Protein AF-A0A519QL31-F1 (afdb_monomer)

Foldseek 3Di:
DPPCCPPPVSVVVCCPPNVPDDDPPDDCLVCLVVVLVVLVVLQVVLVVVLVVQADQDLVCQLVSLVCLCPPDDCSVVSVVSNVVSLVVNVVSLVSNVVVCVVVVVCDPPNVVVVVVSVVVVVVSVVVVLVVLLRNVDPCSVVSVVVVVCVVVPPD

pLDDT: mean 97.44, std 2.7, range [75.19, 98.88]

Solvent-accessible surface area (backbone atoms only — not comparable to full-atom values): 8622 Å² total; per-residue (Å²): 126,58,67,52,67,69,36,79,69,44,26,52,52,31,56,70,71,70,72,46,90,70,75,93,80,70,57,78,71,65,49,32,61,59,52,47,53,50,38,50,53,50,40,54,54,37,46,54,61,50,56,78,60,52,42,100,41,91,90,38,16,41,57,22,50,51,42,31,49,72,73,40,88,64,26,42,56,45,51,50,50,38,58,52,41,52,55,49,40,53,53,39,47,51,51,38,51,50,46,31,60,75,72,51,52,54,43,86,91,33,41,63,65,41,55,52,49,53,52,50,50,54,53,50,52,53,51,51,52,57,58,53,37,55,49,56,44,74,68,20,49,54,48,47,56,56,61,60,50,59,62,73,72,61,130

Structure (mmCIF, N/CA/C/O backbone):
data_AF-A0A519QL31-F1
#
_entry.id   AF-A0A519QL31-F1
#
loop_
_atom_site.group_PDB
_atom_site.id
_atom_site.type_symbol
_atom_site.label_atom_id
_atom_site.label_alt_id
_atom_site.label_comp_id
_atom_site.label_asym_id
_atom_site.label_entity_id
_atom_site.label_seq_id
_atom_site.pdbx_PDB_ins_code
_atom_site.Cartn_x
_atom_site.Cartn_y
_atom_site.Cartn_z
_atom_site.occupancy
_atom_site.B_iso_or_equiv
_atom_site.auth_seq_id
_atom_site.auth_comp_id
_atom_site.auth_asym_id
_atom_site.auth_atom_id
_atom_site.pdbx_PDB_model_num
ATOM 1 N N . MET A 1 1 ? -14.431 -29.845 22.358 1.00 75.19 1 MET A N 1
ATOM 2 C CA . MET A 1 1 ? -14.497 -28.481 21.775 1.00 75.19 1 MET A CA 1
ATOM 3 C C . MET A 1 1 ? -14.489 -28.600 20.256 1.00 75.19 1 MET A C 1
ATOM 5 O O . MET A 1 1 ? -13.972 -29.594 19.763 1.00 75.19 1 MET A O 1
ATOM 9 N N . ARG A 1 2 ? -15.071 -27.645 19.513 1.00 88.31 2 ARG A N 1
ATOM 10 C CA . ARG A 1 2 ? -14.985 -27.635 18.036 1.00 88.31 2 ARG A CA 1
ATOM 11 C C . ARG A 1 2 ? -13.513 -27.578 17.603 1.00 88.31 2 ARG A C 1
ATOM 13 O O . ARG A 1 2 ? -12.738 -26.891 18.265 1.00 88.31 2 ARG A O 1
ATOM 20 N N . ILE A 1 3 ? -13.158 -28.217 16.483 1.00 89.06 3 ILE A N 1
ATOM 21 C CA . ILE A 1 3 ? -11.784 -28.218 15.929 1.00 89.06 3 ILE A CA 1
ATOM 22 C C . ILE A 1 3 ? -11.236 -26.789 15.777 1.00 89.06 3 ILE A C 1
ATOM 24 O O . ILE A 1 3 ? -10.085 -26.529 16.117 1.00 89.06 3 ILE A O 1
ATOM 28 N N . LEU A 1 4 ? -12.098 -25.852 15.369 1.00 89.06 4 LEU A N 1
ATOM 29 C CA . LEU A 1 4 ? -11.797 -24.420 15.253 1.00 89.06 4 LEU A CA 1
ATOM 30 C C . LEU A 1 4 ? -11.299 -23.770 16.553 1.00 89.06 4 LEU A C 1
ATOM 32 O O . LEU A 1 4 ? -10.620 -22.760 16.488 1.00 89.06 4 LEU A O 1
ATOM 36 N N . LYS A 1 5 ? -11.634 -24.324 17.724 1.00 89.25 5 LYS A N 1
ATOM 37 C CA . LYS A 1 5 ? -11.226 -23.793 19.036 1.00 89.25 5 LYS A CA 1
ATOM 38 C C . LYS A 1 5 ? -10.100 -24.591 19.684 1.00 89.25 5 LYS A C 1
ATOM 40 O O . LYS A 1 5 ? -9.391 -24.054 20.522 1.00 89.25 5 LYS A O 1
ATOM 45 N N . SER A 1 6 ? -9.961 -25.873 19.344 1.00 91.88 6 SER A N 1
ATOM 46 C CA . SER A 1 6 ? -8.948 -26.752 19.942 1.00 91.88 6 SER A CA 1
ATOM 47 C C . SER A 1 6 ? -7.621 -26.751 19.189 1.00 91.88 6 SER A C 1
ATOM 49 O O . SER A 1 6 ? -6.589 -27.049 19.778 1.00 91.88 6 SER A O 1
ATOM 51 N N . ASN A 1 7 ? -7.634 -26.463 17.886 1.00 95.56 7 ASN A N 1
ATOM 52 C CA . ASN A 1 7 ? -6.411 -26.370 17.098 1.00 95.56 7 ASN A CA 1
ATOM 53 C C . ASN A 1 7 ? -5.740 -24.996 17.325 1.00 95.56 7 ASN A C 1
ATOM 55 O O . ASN A 1 7 ? -6.424 -23.986 17.176 1.00 95.56 7 ASN A O 1
ATOM 59 N N . PRO A 1 8 ? -4.427 -24.920 17.623 1.00 92.44 8 PRO A N 1
ATOM 60 C CA . PRO A 1 8 ? -3.754 -23.650 17.920 1.00 92.44 8 PRO A CA 1
ATOM 61 C C . PRO A 1 8 ? -3.806 -22.603 16.796 1.00 92.44 8 PRO A C 1
ATOM 63 O O . PRO A 1 8 ? -3.944 -21.414 17.069 1.00 92.44 8 PRO A O 1
ATOM 66 N N . ILE A 1 9 ? -3.727 -23.031 15.531 1.00 92.44 9 ILE A N 1
ATOM 67 C CA . ILE A 1 9 ? -3.737 -22.127 14.370 1.00 92.44 9 ILE A CA 1
ATOM 68 C C . ILE A 1 9 ? -5.168 -21.691 14.060 1.00 92.44 9 ILE A C 1
ATOM 70 O O . ILE A 1 9 ? -5.450 -20.502 13.915 1.00 92.44 9 ILE A O 1
ATOM 74 N N . LEU A 1 10 ? -6.096 -22.648 13.993 1.00 94.56 10 LEU A N 1
ATOM 75 C CA . LEU A 1 10 ? -7.500 -22.335 13.723 1.00 94.56 10 LEU A CA 1
ATOM 76 C C . LEU A 1 10 ? -8.139 -21.552 14.875 1.00 94.56 10 LEU A C 1
ATOM 78 O O . LEU A 1 10 ? -9.027 -20.743 14.626 1.00 94.56 10 LEU A O 1
ATOM 82 N N . GLY A 1 11 ? -7.643 -21.731 16.102 1.00 94.81 11 GLY A N 1
ATOM 83 C CA . GLY A 1 11 ? -8.048 -20.973 17.282 1.00 94.81 11 GLY A CA 1
ATOM 84 C C . GLY A 1 11 ? -7.818 -19.472 17.122 1.00 94.81 11 GLY A C 1
ATOM 85 O O . GLY A 1 11 ? -8.707 -18.694 17.460 1.00 94.81 11 GLY A O 1
ATOM 86 N N . LEU A 1 12 ? -6.685 -19.069 16.529 1.00 94.81 12 LEU A N 1
ATOM 87 C CA . LEU A 1 12 ? -6.406 -17.668 16.196 1.00 94.81 12 LEU A CA 1
ATOM 88 C C . LEU A 1 12 ? -7.381 -17.140 15.136 1.00 94.81 12 LEU A C 1
ATOM 90 O O . LEU A 1 12 ? -7.995 -16.093 15.320 1.00 94.81 12 LEU A O 1
ATOM 94 N N . ALA A 1 13 ? -7.585 -17.873 14.039 1.00 93.75 13 ALA A N 1
ATOM 95 C CA . ALA A 1 13 ? -8.550 -17.459 13.017 1.00 93.75 13 ALA A CA 1
ATOM 96 C C . ALA A 1 13 ? -9.967 -17.323 13.605 1.00 93.75 13 ALA A C 1
ATOM 98 O O . ALA A 1 13 ? -10.679 -16.359 13.322 1.00 93.75 13 ALA A O 1
ATOM 99 N N . ASN A 1 14 ? -10.350 -18.247 14.489 1.00 95.88 14 ASN A N 1
ATOM 100 C CA . ASN A 1 14 ? -11.628 -18.207 15.180 1.00 95.88 14 ASN A CA 1
ATOM 101 C C . ASN A 1 14 ? -11.762 -16.966 16.071 1.00 95.88 14 ASN A C 1
ATOM 103 O O . ASN A 1 14 ? -12.814 -16.334 16.043 1.00 95.88 14 ASN A O 1
ATOM 107 N N . SER A 1 15 ? -10.727 -16.600 16.837 1.00 95.44 15 SER A N 1
ATOM 108 C CA . SER A 1 15 ? -10.790 -15.456 17.758 1.00 95.44 15 SER A CA 1
ATOM 109 C C . SER A 1 15 ? -10.821 -14.098 17.059 1.00 95.44 15 SER A C 1
ATOM 111 O O . SER A 1 15 ? -11.360 -13.157 17.628 1.00 95.44 15 SER A O 1
ATOM 113 N N . TYR A 1 16 ? -10.252 -13.979 15.856 1.00 94.50 16 TYR A N 1
ATOM 114 C CA . TYR A 1 16 ? -10.205 -12.709 15.120 1.00 94.5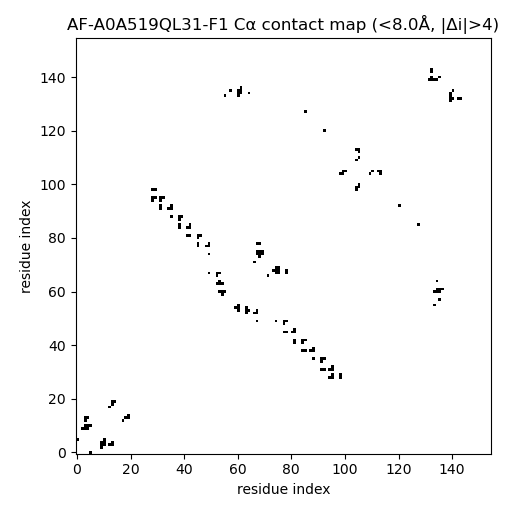0 16 TYR A CA 1
ATOM 115 C C . TYR A 1 16 ? -11.324 -12.547 14.082 1.00 94.50 16 TYR A C 1
ATOM 117 O O . TYR A 1 16 ? -11.754 -11.421 13.843 1.00 94.50 16 TYR A O 1
ATOM 125 N N . ILE A 1 17 ? -11.785 -13.636 13.452 1.00 94.06 17 ILE A N 1
ATOM 126 C CA . ILE A 1 17 ? -12.663 -13.564 12.267 1.00 94.06 17 ILE A CA 1
ATOM 127 C C . ILE A 1 17 ? -14.047 -14.179 12.513 1.00 94.06 17 ILE A C 1
ATOM 129 O O . ILE A 1 17 ? -15.027 -13.671 11.978 1.00 94.06 17 ILE A O 1
ATOM 133 N N . ILE A 1 18 ? -14.144 -15.270 13.282 1.00 95.19 18 ILE A N 1
ATOM 134 C CA . ILE A 1 18 ? -15.392 -16.051 13.382 1.00 95.19 18 ILE A CA 1
ATOM 135 C C . ILE A 1 18 ? -16.204 -15.658 14.617 1.00 95.19 18 ILE A C 1
ATOM 137 O O . ILE A 1 18 ? -17.332 -15.200 14.493 1.00 95.19 18 ILE A O 1
ATOM 141 N N . ASP A 1 19 ? -15.626 -15.834 15.805 1.00 95.75 19 ASP A N 1
ATOM 142 C CA . ASP A 1 19 ? -16.306 -15.626 17.089 1.00 95.75 19 ASP A CA 1
ATOM 143 C C . ASP A 1 19 ? -15.869 -14.309 17.765 1.00 95.75 19 ASP A C 1
ATOM 145 O O . ASP A 1 19 ? -16.002 -14.166 18.981 1.00 95.75 19 ASP A O 1
ATOM 149 N N . ASN A 1 20 ? -15.308 -13.358 17.008 1.00 96.12 20 ASN A N 1
ATOM 150 C CA . ASN A 1 20 ? -14.939 -12.046 17.540 1.00 96.12 20 ASN A CA 1
ATOM 151 C C . ASN A 1 20 ? -16.217 -11.249 17.893 1.00 96.12 20 ASN A C 1
ATOM 153 O O . ASN A 1 20 ? -17.037 -11.008 17.002 1.00 96.12 20 ASN A O 1
ATOM 157 N N . PRO A 1 21 ? -16.434 -10.857 19.163 1.00 97.00 21 PRO A N 1
ATOM 158 C CA . PRO A 1 21 ? -17.615 -10.098 19.549 1.00 97.00 21 PRO A CA 1
ATOM 159 C C . PRO A 1 21 ? -17.531 -8.651 19.045 1.00 97.00 21 PRO A C 1
ATOM 161 O O . PRO A 1 21 ? -16.753 -7.846 19.553 1.00 97.00 21 PRO A O 1
ATOM 164 N N . GLU A 1 22 ? -18.394 -8.303 18.094 1.00 97.00 22 GLU A N 1
ATOM 165 C CA . GLU A 1 22 ? -18.493 -6.949 17.542 1.00 97.00 22 GLU A CA 1
ATOM 166 C C . GLU A 1 22 ? -19.722 -6.194 18.088 1.00 97.00 22 GLU A C 1
ATOM 168 O O . GLU A 1 22 ? -20.766 -6.805 18.348 1.00 97.00 22 GLU A O 1
ATOM 173 N N . PRO A 1 23 ? -19.656 -4.858 18.252 1.00 97.31 23 PRO A N 1
ATOM 174 C CA . PRO A 1 23 ? -20.825 -4.065 18.611 1.00 97.31 23 PRO A CA 1
ATOM 175 C C . PRO A 1 23 ? -21.889 -4.122 17.506 1.00 97.31 23 PRO A C 1
ATOM 177 O O . PRO A 1 23 ? -21.599 -3.877 16.337 1.00 97.31 23 PRO A O 1
ATOM 180 N N . ALA A 1 24 ? -23.148 -4.368 17.875 1.00 97.56 24 ALA A N 1
ATOM 181 C CA . ALA A 1 24 ? -24.240 -4.549 16.911 1.00 97.56 24 ALA A CA 1
ATOM 182 C C . ALA A 1 24 ? -24.579 -3.294 16.078 1.00 97.56 24 ALA A C 1
ATOM 184 O O . ALA A 1 24 ? -25.293 -3.386 15.084 1.00 97.56 24 ALA A O 1
ATOM 185 N N . ASN A 1 25 ? -24.099 -2.117 16.488 1.00 97.25 25 ASN A N 1
ATOM 186 C CA . ASN A 1 25 ? -24.430 -0.822 15.894 1.00 97.25 25 ASN A CA 1
ATOM 187 C C . ASN A 1 25 ? -23.265 -0.164 15.131 1.00 97.25 25 ASN A C 1
ATOM 189 O O . ASN A 1 25 ? -23.317 1.043 14.879 1.00 97.25 25 ASN A O 1
ATOM 193 N N . ILE A 1 26 ? -22.212 -0.908 14.771 1.00 97.75 26 ILE A N 1
ATOM 194 C CA . ILE A 1 26 ? -21.169 -0.373 13.885 1.00 97.75 26 ILE A CA 1
ATOM 195 C C . ILE A 1 26 ? -21.757 -0.061 12.502 1.00 97.75 26 ILE A C 1
ATOM 197 O O . ILE A 1 26 ? -22.499 -0.851 11.922 1.00 97.75 26 ILE A O 1
ATOM 201 N N . SER A 1 27 ? -21.446 1.120 11.968 1.00 97.88 27 SER A N 1
ATOM 202 C CA . SER A 1 27 ? -21.883 1.520 10.627 1.00 97.88 27 SER A CA 1
ATOM 203 C C . SER A 1 27 ? -20.943 0.971 9.550 1.00 97.88 27 SER A C 1
ATOM 205 O O . SER A 1 27 ? -19.843 0.498 9.848 1.00 97.88 27 SER A O 1
ATOM 207 N N . TYR A 1 28 ? -21.307 1.136 8.274 1.00 98.00 28 TYR A N 1
ATOM 208 C CA . TYR A 1 28 ? -20.443 0.783 7.136 1.00 98.00 28 TYR A CA 1
ATOM 209 C C . TYR A 1 28 ? -19.051 1.433 7.176 1.00 98.00 28 TYR A C 1
ATOM 211 O O . TYR A 1 28 ? -18.119 0.929 6.553 1.00 98.00 28 TYR A O 1
ATOM 219 N N . MET A 1 29 ? -18.866 2.511 7.945 1.00 98.12 29 MET A N 1
ATOM 220 C CA . MET A 1 29 ? -17.562 3.152 8.128 1.00 98.12 29 MET A CA 1
ATOM 221 C C . MET A 1 29 ? -16.527 2.231 8.808 1.00 98.12 29 MET A C 1
ATOM 223 O O . MET A 1 29 ? -15.324 2.456 8.674 1.00 98.12 29 MET A O 1
ATOM 227 N N . TRP A 1 30 ? -16.954 1.171 9.507 1.00 98.31 30 TRP A N 1
ATOM 228 C CA . TRP A 1 30 ? -16.044 0.165 10.070 1.00 98.31 30 TRP A CA 1
ATOM 229 C C . TRP A 1 30 ? -15.461 -0.787 9.014 1.00 98.31 30 TRP A C 1
ATOM 231 O O . TRP A 1 30 ? -14.414 -1.386 9.265 1.00 98.31 30 TRP A O 1
ATOM 241 N N . ASN A 1 31 ? -16.036 -0.843 7.807 1.00 98.44 31 ASN A N 1
ATOM 242 C CA . ASN A 1 31 ? -15.587 -1.741 6.739 1.00 98.44 31 ASN A CA 1
ATOM 243 C C . ASN A 1 31 ? -14.284 -1.279 6.071 1.00 98.44 31 ASN A C 1
ATOM 245 O O . ASN A 1 31 ? -13.595 -2.077 5.442 1.00 98.44 31 ASN A O 1
ATOM 249 N N . PHE A 1 32 ? -13.885 -0.012 6.224 1.00 98.56 32 PHE A N 1
ATOM 250 C CA . PHE A 1 32 ? -12.640 0.469 5.616 1.00 98.56 32 PHE A CA 1
ATOM 251 C C . PHE A 1 32 ? -11.394 -0.253 6.146 1.00 98.56 32 PHE A C 1
ATOM 253 O O . PHE A 1 32 ? -10.395 -0.316 5.444 1.00 98.56 32 PHE A O 1
ATOM 260 N N . GLY A 1 33 ? -11.436 -0.841 7.349 1.00 97.88 33 GLY A N 1
ATOM 261 C CA . GLY A 1 33 ? -10.332 -1.675 7.843 1.00 97.88 33 GLY A CA 1
ATOM 262 C C . GLY A 1 33 ? -10.102 -2.932 6.994 1.00 97.88 33 GLY A C 1
ATOM 263 O O . GLY A 1 33 ? -8.975 -3.200 6.586 1.00 97.88 33 GLY A O 1
ATOM 264 N N . SER A 1 34 ? -11.165 -3.676 6.673 1.00 98.19 34 SER A N 1
ATOM 265 C CA . SER A 1 34 ? -11.057 -4.882 5.840 1.00 98.19 34 SER A CA 1
ATOM 266 C C . SER A 1 34 ? -10.754 -4.548 4.380 1.00 98.19 34 SER A C 1
ATOM 268 O O . SER A 1 34 ? -9.968 -5.254 3.750 1.00 98.19 34 SER A O 1
ATOM 270 N N . LEU A 1 35 ? -11.290 -3.439 3.859 1.00 98.69 35 LEU A N 1
ATOM 271 C CA . LEU A 1 35 ? -10.950 -2.952 2.518 1.00 98.69 35 LEU A CA 1
ATOM 272 C C . LEU A 1 35 ? -9.463 -2.591 2.389 1.00 98.69 35 LEU A C 1
ATOM 274 O O . LEU A 1 35 ? -8.861 -2.897 1.365 1.00 98.69 35 LEU A O 1
ATOM 278 N N . LEU A 1 36 ? -8.841 -2.015 3.425 1.00 98.81 36 LEU A N 1
ATOM 279 C CA . LEU A 1 36 ? -7.391 -1.779 3.439 1.00 98.81 36 LEU A CA 1
ATOM 280 C C . LEU A 1 36 ? -6.595 -3.089 3.424 1.00 98.81 36 LEU A C 1
ATOM 282 O O . LEU A 1 36 ? -5.604 -3.192 2.703 1.00 98.81 36 LEU A O 1
ATOM 286 N N . GLY A 1 37 ? -7.051 -4.105 4.163 1.00 98.56 37 GLY A N 1
ATOM 287 C CA . GLY A 1 37 ? -6.473 -5.450 4.102 1.00 98.56 37 GLY A CA 1
ATOM 288 C C . GLY A 1 37 ? -6.564 -6.060 2.699 1.00 98.56 37 GLY A C 1
ATOM 289 O O . GLY A 1 37 ? -5.583 -6.606 2.197 1.00 98.56 37 GLY A O 1
ATOM 290 N N . LEU A 1 38 ? -7.708 -5.901 2.028 1.00 98.69 38 LEU A N 1
ATOM 291 C CA . LEU A 1 38 ? -7.891 -6.333 0.642 1.00 98.69 38 LEU A CA 1
ATOM 292 C C . LEU A 1 38 ? -6.952 -5.586 -0.319 1.00 98.69 38 LEU A C 1
ATOM 294 O O . LEU A 1 38 ? -6.284 -6.228 -1.128 1.00 98.69 38 LEU A O 1
ATOM 298 N N . CYS A 1 39 ? -6.856 -4.256 -0.210 1.00 98.81 39 CYS A N 1
ATOM 299 C CA . CYS A 1 39 ? -5.922 -3.458 -1.009 1.00 98.81 39 CYS A CA 1
ATOM 300 C C . CYS A 1 39 ? -4.480 -3.939 -0.830 1.00 98.81 39 CYS A C 1
ATOM 302 O O . CYS A 1 39 ? -3.771 -4.100 -1.821 1.00 98.81 39 CYS A O 1
ATOM 304 N N . LEU A 1 40 ? -4.055 -4.221 0.404 1.00 98.81 40 LEU A N 1
ATOM 305 C CA . LEU A 1 40 ? -2.711 -4.720 0.684 1.00 98.81 40 LEU A CA 1
ATOM 306 C C . LEU A 1 40 ? -2.436 -6.059 -0.014 1.00 98.81 40 LEU A C 1
ATOM 308 O O . LEU A 1 40 ? -1.401 -6.205 -0.661 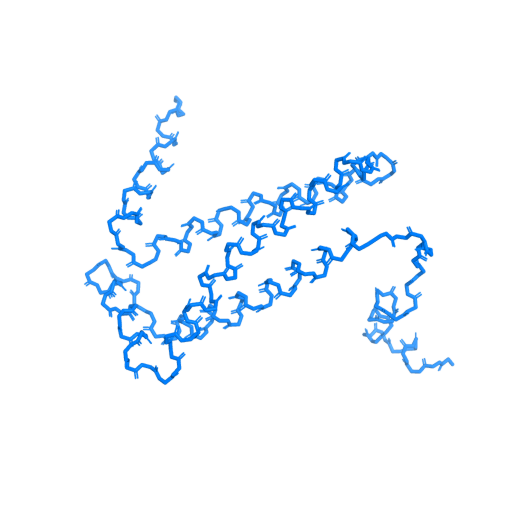1.00 98.81 40 LEU A O 1
ATOM 312 N N . VAL A 1 41 ? -3.367 -7.015 0.063 1.00 98.81 41 VAL A N 1
ATOM 313 C CA . VAL A 1 41 ? -3.225 -8.315 -0.615 1.00 98.81 41 VAL A CA 1
ATOM 314 C C . VAL A 1 41 ? -3.141 -8.135 -2.131 1.00 98.81 41 VAL A C 1
ATOM 316 O O . VAL A 1 41 ? -2.246 -8.700 -2.759 1.00 98.81 41 VAL A O 1
ATOM 319 N N . ILE A 1 42 ? -4.017 -7.314 -2.720 1.00 98.81 42 ILE A N 1
ATOM 320 C CA . ILE A 1 42 ? -3.987 -7.027 -4.161 1.00 98.81 42 ILE A CA 1
ATOM 321 C C . ILE A 1 42 ? -2.636 -6.421 -4.556 1.00 98.81 42 ILE A C 1
ATOM 323 O O . ILE A 1 42 ? -2.056 -6.845 -5.557 1.00 98.81 42 ILE A O 1
ATOM 327 N N . GLN A 1 43 ? -2.106 -5.479 -3.769 1.00 98.81 43 GLN A N 1
ATOM 328 C CA . GLN A 1 43 ? -0.827 -4.838 -4.070 1.00 98.81 43 GLN A CA 1
ATOM 329 C C . GLN A 1 43 ? 0.353 -5.795 -4.010 1.00 98.81 43 GLN A C 1
ATOM 331 O O . GLN A 1 43 ? 1.185 -5.785 -4.915 1.00 98.81 43 GLN A O 1
ATOM 336 N N . ILE A 1 44 ? 0.415 -6.642 -2.982 1.00 98.81 44 ILE A N 1
ATOM 337 C CA . ILE A 1 44 ? 1.490 -7.629 -2.843 1.00 98.81 44 ILE A CA 1
ATOM 338 C C . ILE A 1 44 ? 1.448 -8.608 -4.016 1.00 98.81 44 ILE A C 1
ATOM 340 O O . ILE A 1 44 ? 2.466 -8.821 -4.669 1.00 98.81 44 ILE A O 1
ATOM 344 N N . LEU A 1 45 ? 0.273 -9.168 -4.321 1.00 98.81 45 LEU A N 1
ATOM 345 C CA . LEU A 1 45 ? 0.144 -10.149 -5.395 1.00 98.81 45 LEU A CA 1
ATOM 346 C C . LEU A 1 45 ? 0.497 -9.534 -6.750 1.00 98.81 45 LEU A C 1
ATOM 348 O O . LEU A 1 45 ? 1.396 -10.025 -7.427 1.00 98.81 45 LEU A O 1
ATOM 352 N N . THR A 1 46 ? -0.156 -8.435 -7.134 1.00 98.81 46 THR A N 1
ATOM 353 C CA . THR A 1 46 ? 0.120 -7.782 -8.424 1.00 98.81 46 THR A CA 1
ATOM 354 C C . THR A 1 46 ? 1.558 -7.275 -8.515 1.00 98.81 46 THR A C 1
ATOM 356 O O . THR A 1 46 ? 2.183 -7.442 -9.557 1.00 98.81 46 THR A O 1
ATOM 359 N N . GLY A 1 47 ? 2.119 -6.737 -7.429 1.00 98.81 47 GLY A N 1
ATOM 360 C CA . GLY A 1 47 ? 3.505 -6.274 -7.376 1.00 98.81 47 GLY A CA 1
ATOM 361 C C . GLY A 1 47 ? 4.517 -7.395 -7.608 1.00 98.81 47 GLY A C 1
ATOM 362 O O . GLY A 1 47 ? 5.453 -7.208 -8.379 1.00 98.81 47 GLY A O 1
ATOM 363 N N . ILE A 1 48 ? 4.301 -8.577 -7.018 1.00 98.81 48 ILE A N 1
ATOM 364 C CA . ILE A 1 48 ? 5.149 -9.757 -7.249 1.00 98.81 48 ILE A CA 1
ATOM 365 C C . ILE A 1 48 ? 5.122 -10.170 -8.727 1.00 98.81 48 ILE A C 1
ATOM 367 O O . ILE A 1 48 ? 6.182 -10.379 -9.312 1.00 98.81 48 ILE A O 1
ATOM 371 N N . PHE A 1 49 ? 3.942 -10.239 -9.354 1.00 98.56 49 PHE A N 1
ATOM 372 C CA . PHE A 1 49 ? 3.838 -10.584 -10.778 1.00 98.56 49 PHE A CA 1
ATOM 373 C C . PHE A 1 49 ? 4.490 -9.536 -11.687 1.00 98.56 49 PHE A C 1
ATOM 375 O O . PHE A 1 49 ? 5.163 -9.898 -12.647 1.00 98.56 49 PHE A O 1
ATOM 382 N N . LEU A 1 50 ? 4.346 -8.244 -11.380 1.00 98.81 50 LEU A N 1
ATOM 383 C CA . LEU A 1 50 ? 5.019 -7.177 -12.128 1.00 98.81 50 LEU A CA 1
ATOM 384 C C . LEU A 1 50 ? 6.543 -7.259 -11.980 1.00 98.81 50 LEU A C 1
ATOM 386 O O . LEU A 1 50 ? 7.266 -7.104 -12.962 1.00 98.81 50 LEU A O 1
ATOM 390 N N . ALA A 1 51 ? 7.035 -7.550 -10.773 1.00 98.62 51 ALA A N 1
ATOM 391 C CA . ALA A 1 51 ? 8.462 -7.645 -10.487 1.00 98.62 51 ALA A CA 1
ATOM 392 C C . ALA A 1 51 ? 9.163 -8.763 -11.277 1.00 98.62 51 ALA A C 1
ATOM 394 O O . ALA A 1 51 ? 10.337 -8.620 -11.599 1.00 98.62 51 ALA A O 1
ATOM 395 N N . MET A 1 52 ? 8.453 -9.835 -11.648 1.00 98.75 52 MET A N 1
ATOM 396 C CA . MET A 1 52 ? 8.998 -10.911 -12.493 1.00 98.75 52 MET A CA 1
ATOM 397 C C . MET A 1 52 ? 9.379 -10.446 -13.910 1.00 98.75 52 MET A C 1
ATOM 399 O O . MET A 1 52 ? 10.163 -11.118 -14.575 1.00 98.75 52 MET A O 1
ATOM 403 N N . HIS A 1 53 ? 8.845 -9.309 -14.367 1.00 98.62 53 HIS A N 1
ATOM 404 C CA . HIS A 1 53 ? 9.042 -8.769 -15.719 1.00 98.62 53 HIS A CA 1
ATOM 405 C C . HIS A 1 53 ? 9.680 -7.368 -15.737 1.00 98.62 53 HIS A C 1
ATOM 407 O O . HIS A 1 53 ? 9.918 -6.809 -16.807 1.00 98.62 53 HIS A O 1
ATOM 413 N N . TYR A 1 54 ? 9.944 -6.782 -14.568 1.00 98.81 54 TYR A N 1
ATOM 414 C CA . TYR A 1 54 ? 10.499 -5.437 -14.431 1.00 98.81 54 TYR A CA 1
ATOM 415 C C . TYR A 1 54 ? 12.036 -5.453 -14.394 1.00 98.81 54 TYR A C 1
ATOM 417 O O . TYR A 1 54 ? 12.640 -6.321 -13.765 1.00 98.81 54 TYR A O 1
ATOM 425 N N . CYS A 1 55 ? 12.678 -4.458 -15.018 1.00 98.56 55 CYS A N 1
ATOM 426 C CA . CYS A 1 55 ? 14.133 -4.287 -14.999 1.00 98.56 55 CYS A CA 1
ATOM 427 C C . CYS A 1 55 ? 14.534 -3.002 -14.243 1.00 98.56 55 CYS A C 1
ATOM 429 O O . CYS A 1 55 ? 14.255 -1.906 -14.730 1.00 98.56 55 CYS A O 1
ATOM 431 N N . PRO A 1 56 ? 15.226 -3.089 -13.087 1.00 96.88 56 PRO A N 1
ATOM 43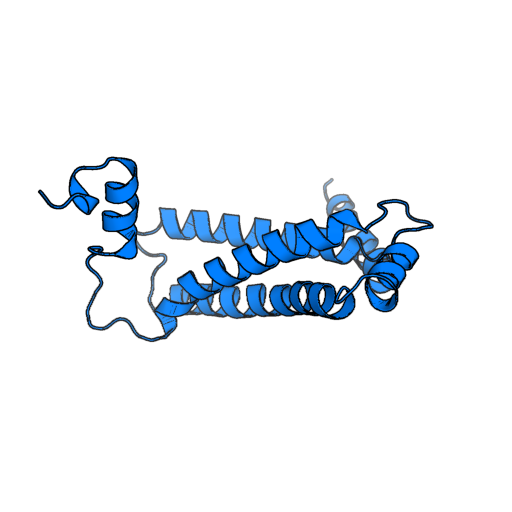2 C CA . PRO A 1 56 ? 15.614 -1.930 -12.278 1.00 96.88 56 PRO A CA 1
ATOM 433 C C . PRO A 1 56 ? 16.905 -1.254 -12.782 1.00 96.88 56 PRO A C 1
ATOM 435 O O . PRO A 1 56 ? 17.826 -0.997 -12.010 1.00 96.88 56 PRO A O 1
ATOM 438 N N . ASN A 1 57 ? 16.994 -0.975 -14.082 1.00 97.88 57 ASN A N 1
ATOM 439 C CA . ASN A 1 57 ? 18.076 -0.196 -14.686 1.00 97.88 57 ASN A CA 1
ATOM 440 C C . ASN A 1 57 ? 17.483 1.080 -15.301 1.00 97.88 57 ASN A C 1
ATOM 442 O O . ASN A 1 57 ? 16.459 0.997 -15.967 1.00 97.88 57 ASN A O 1
ATOM 446 N N . VAL A 1 58 ? 18.099 2.248 -15.093 1.00 96.50 58 VAL A N 1
ATOM 447 C CA . VAL A 1 58 ? 17.542 3.551 -15.522 1.00 96.50 58 VAL A CA 1
ATOM 448 C C . VAL A 1 58 ? 17.263 3.638 -17.026 1.00 96.50 58 VAL A C 1
ATOM 450 O O . VAL A 1 58 ? 16.273 4.252 -17.419 1.00 96.50 58 VAL A O 1
ATOM 453 N N . ASP A 1 59 ? 18.064 2.962 -17.852 1.00 97.62 59 ASP A N 1
ATOM 454 C CA . ASP A 1 59 ? 17.902 2.944 -19.309 1.00 97.62 59 ASP A CA 1
ATOM 455 C C . ASP A 1 59 ? 16.786 1.981 -19.753 1.00 97.62 59 ASP A C 1
ATOM 457 O O . ASP A 1 59 ? 16.225 2.121 -20.839 1.00 97.62 59 ASP A O 1
ATOM 461 N N . LEU A 1 60 ? 16.440 1.002 -18.908 1.00 98.44 60 LEU A N 1
ATOM 462 C CA . LEU A 1 60 ? 15.493 -0.075 -19.220 1.00 98.44 60 LEU A CA 1
ATOM 463 C C . LEU A 1 60 ? 14.192 -0.016 -18.411 1.00 98.44 60 LEU A C 1
ATOM 465 O O . LEU A 1 60 ? 13.237 -0.697 -18.776 1.00 98.44 60 LEU A O 1
ATOM 469 N N . ALA A 1 61 ? 14.111 0.776 -17.342 1.00 98.31 61 ALA A N 1
ATOM 470 C CA . ALA A 1 61 ? 12.991 0.768 -16.401 1.00 98.31 61 ALA A CA 1
ATOM 471 C C . ALA A 1 61 ? 11.664 1.072 -17.105 1.00 98.31 61 ALA A C 1
ATOM 473 O O . ALA A 1 61 ? 10.743 0.252 -17.074 1.00 98.31 61 ALA A O 1
ATOM 474 N N . PHE A 1 62 ? 11.600 2.188 -17.835 1.00 98.50 62 PHE A N 1
ATOM 475 C CA . PHE A 1 62 ? 10.412 2.562 -18.603 1.00 98.50 62 PHE A CA 1
ATOM 476 C C . PHE A 1 62 ? 10.093 1.536 -19.703 1.00 98.50 62 PHE A C 1
ATOM 478 O O . PHE A 1 62 ? 8.943 1.121 -19.853 1.00 98.50 62 PHE A O 1
ATOM 485 N N . ALA A 1 63 ? 11.113 1.064 -20.428 1.00 98.69 63 ALA A N 1
ATOM 486 C CA . ALA A 1 63 ? 10.946 0.065 -21.483 1.00 98.69 63 ALA A CA 1
ATOM 487 C C . ALA A 1 63 ? 10.408 -1.273 -20.944 1.00 98.69 63 ALA A C 1
ATOM 489 O O . ALA A 1 63 ? 9.541 -1.881 -21.564 1.00 98.69 63 ALA A O 1
ATOM 490 N N . SER A 1 64 ? 10.852 -1.707 -19.761 1.00 98.69 64 SER A N 1
ATOM 491 C CA . SER A 1 64 ? 10.358 -2.925 -19.107 1.00 98.69 64 SER A CA 1
ATOM 492 C 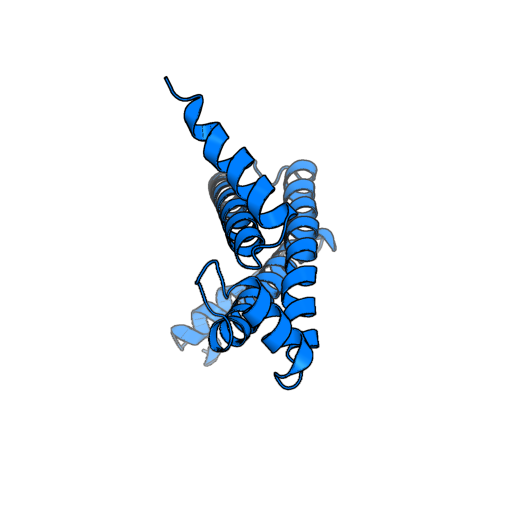C . SER A 1 64 ? 8.901 -2.794 -18.648 1.00 98.69 64 SER A C 1
ATOM 494 O O . SER A 1 64 ? 8.139 -3.756 -18.712 1.00 98.69 64 SER A O 1
ATOM 496 N N . VAL A 1 65 ? 8.461 -1.588 -18.268 1.00 98.69 65 VAL A N 1
ATOM 497 C CA . VAL A 1 65 ? 7.042 -1.319 -17.996 1.00 98.69 65 VAL A CA 1
ATOM 498 C C . VAL A 1 65 ? 6.213 -1.367 -19.281 1.00 98.69 65 VAL A C 1
ATOM 500 O O . VAL A 1 65 ? 5.114 -1.919 -19.265 1.00 98.69 65 VAL A O 1
ATOM 503 N N . GLU A 1 66 ? 6.720 -0.852 -20.403 1.00 98.75 66 GLU A N 1
ATOM 504 C CA . GLU A 1 66 ? 6.045 -0.992 -21.702 1.00 98.75 66 GLU A CA 1
ATOM 505 C C . GLU A 1 66 ? 5.993 -2.455 -22.172 1.00 98.75 66 GLU A C 1
ATOM 507 O O . GLU A 1 66 ? 4.959 -2.887 -22.680 1.00 98.75 66 GLU A O 1
ATOM 512 N N . HIS A 1 67 ? 7.043 -3.242 -21.923 1.00 98.81 67 HIS A N 1
ATOM 513 C CA . HIS A 1 67 ? 7.047 -4.689 -22.151 1.00 98.81 67 HIS A CA 1
ATOM 514 C C . HIS A 1 67 ? 5.937 -5.392 -21.351 1.00 98.81 67 HIS A C 1
ATOM 516 O O . HIS A 1 67 ? 5.143 -6.144 -21.916 1.00 98.81 67 HIS A O 1
ATOM 522 N N . ILE A 1 68 ? 5.795 -5.084 -20.055 1.00 98.88 68 ILE A N 1
ATOM 523 C CA . ILE A 1 68 ? 4.676 -5.576 -19.231 1.00 98.88 68 ILE A CA 1
ATOM 524 C C . ILE A 1 68 ? 3.325 -5.206 -19.854 1.00 98.88 68 ILE A C 1
ATOM 526 O O . ILE A 1 68 ? 2.401 -6.015 -19.876 1.00 98.88 68 ILE A O 1
ATOM 530 N N . MET A 1 69 ? 3.187 -3.979 -20.352 1.00 98.81 69 MET A N 1
ATOM 531 C CA . MET A 1 69 ? 1.930 -3.496 -20.920 1.00 98.81 69 MET A CA 1
ATOM 532 C C . MET A 1 69 ? 1.548 -4.173 -22.237 1.00 98.81 69 MET A C 1
ATOM 534 O O . MET A 1 69 ? 0.356 -4.277 -22.526 1.00 98.81 69 MET A O 1
ATOM 538 N N . ARG A 1 70 ? 2.526 -4.579 -23.050 1.00 98.75 70 ARG A N 1
ATOM 539 C CA . ARG A 1 70 ? 2.302 -4.956 -24.454 1.00 98.75 70 ARG A CA 1
ATOM 540 C C . ARG A 1 70 ? 2.535 -6.432 -24.738 1.00 98.75 70 ARG A C 1
ATOM 542 O O . ARG A 1 70 ? 1.801 -7.003 -25.537 1.00 98.75 70 ARG A O 1
ATOM 549 N N . ASP A 1 71 ? 3.501 -7.037 -24.060 1.00 98.62 71 ASP A N 1
ATOM 550 C CA . ASP A 1 71 ? 4.023 -8.352 -24.432 1.00 98.62 71 ASP A CA 1
ATOM 551 C C . ASP A 1 71 ? 3.715 -9.425 -23.378 1.00 98.62 71 ASP A C 1
ATOM 553 O O . ASP A 1 71 ? 3.651 -10.613 -23.693 1.00 98.62 71 ASP A O 1
ATOM 557 N N . VAL A 1 72 ? 3.499 -9.032 -22.117 1.00 98.69 72 VAL A N 1
ATOM 558 C CA . VAL A 1 72 ? 3.113 -9.964 -21.051 1.00 98.69 72 VAL A CA 1
ATOM 559 C C . VAL A 1 72 ? 1.611 -10.235 -21.120 1.00 98.69 72 VAL A C 1
ATOM 561 O O . VAL A 1 72 ? 0.790 -9.315 -21.098 1.00 98.69 72 VAL A O 1
ATOM 564 N N . ASN A 1 73 ? 1.227 -11.513 -21.143 1.00 98.62 73 ASN A N 1
ATOM 565 C CA . ASN A 1 73 ? -0.178 -11.926 -21.123 1.00 98.62 73 ASN A CA 1
ATOM 566 C C . ASN A 1 73 ? -0.910 -11.315 -19.919 1.00 98.62 73 ASN A C 1
ATOM 568 O O . ASN A 1 73 ? -0.539 -11.554 -18.772 1.00 98.62 73 ASN A O 1
ATOM 572 N N . TYR A 1 74 ? -1.958 -10.530 -20.185 1.00 98.56 74 TYR A N 1
ATOM 573 C CA . TYR A 1 74 ? -2.700 -9.752 -19.179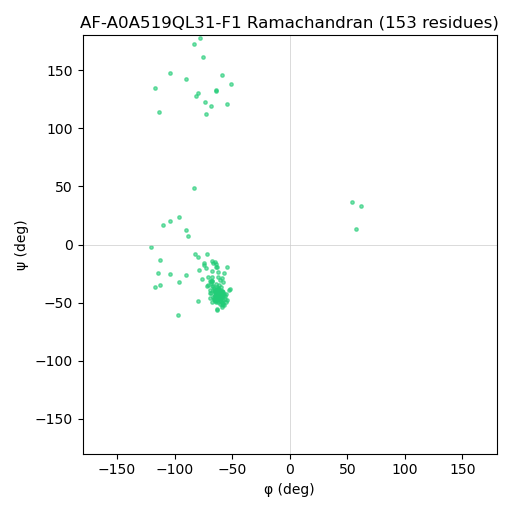 1.00 98.56 74 TYR A CA 1
ATOM 574 C C . TYR A 1 74 ? -1.856 -8.755 -18.360 1.00 98.56 74 TYR A C 1
ATOM 576 O O . TYR A 1 74 ? -2.352 -8.204 -17.377 1.00 98.56 74 TYR A O 1
ATOM 584 N N . GLY A 1 75 ? -0.617 -8.458 -18.761 1.00 98.75 75 GLY A N 1
ATOM 585 C CA . GLY A 1 75 ? 0.266 -7.557 -18.020 1.00 98.75 75 GLY A CA 1
ATOM 586 C C . GLY A 1 75 ? -0.290 -6.135 -17.909 1.00 98.75 75 GLY A C 1
ATOM 587 O O . GLY A 1 75 ? -0.210 -5.529 -16.839 1.00 98.75 75 GLY A O 1
ATOM 588 N N . TRP A 1 76 ? -0.988 -5.646 -18.943 1.00 98.62 76 TRP A N 1
ATOM 589 C CA . TRP A 1 76 ? -1.731 -4.380 -18.886 1.00 98.62 76 TRP A CA 1
ATOM 590 C C . TRP A 1 76 ? -2.765 -4.350 -17.752 1.00 98.62 76 TRP A C 1
ATOM 592 O O . TRP A 1 76 ? -2.868 -3.360 -17.025 1.00 98.62 76 TRP A O 1
ATOM 602 N N . ALA A 1 77 ? -3.504 -5.447 -17.568 1.00 98.75 77 ALA A N 1
ATOM 603 C CA . ALA A 1 77 ? -4.539 -5.550 -16.551 1.00 98.75 77 ALA A CA 1
ATOM 604 C C . ALA A 1 77 ? -3.904 -5.577 -15.160 1.00 98.75 77 ALA A C 1
ATOM 606 O O . ALA A 1 77 ? -4.318 -4.818 -14.286 1.00 98.75 77 ALA A O 1
ATOM 607 N N . ILE A 1 78 ? -2.850 -6.377 -14.972 1.00 98.75 78 ILE A N 1
ATOM 608 C CA . ILE A 1 78 ? -2.114 -6.458 -13.702 1.00 98.75 78 ILE A CA 1
ATOM 609 C C . ILE A 1 78 ? -1.542 -5.086 -13.328 1.00 98.75 78 ILE A C 1
ATOM 611 O O . ILE A 1 78 ? -1.717 -4.636 -12.193 1.00 98.75 78 ILE A O 1
ATOM 615 N N . ARG A 1 79 ? -0.919 -4.377 -14.278 1.00 98.75 79 ARG A N 1
ATOM 616 C CA . ARG A 1 79 ? -0.345 -3.051 -14.023 1.00 98.75 79 ARG A CA 1
ATOM 617 C C . ARG A 1 79 ? -1.419 -2.024 -13.673 1.00 98.75 79 ARG A C 1
ATOM 619 O O . ARG A 1 79 ? -1.237 -1.268 -12.720 1.00 98.75 79 ARG A O 1
ATOM 626 N N . TYR A 1 80 ? -2.540 -1.985 -14.396 1.00 98.88 80 TYR A N 1
ATOM 627 C CA . TYR A 1 80 ? -3.615 -1.051 -14.057 1.00 98.88 80 TYR A CA 1
ATOM 628 C C . TYR A 1 80 ? -4.292 -1.394 -12.735 1.00 98.88 80 TYR A C 1
ATOM 630 O O . TYR A 1 80 ? -4.624 -0.470 -11.994 1.00 98.88 80 TYR A O 1
ATOM 638 N N . VAL A 1 81 ? -4.456 -2.674 -12.394 1.00 98.88 81 VAL A N 1
ATOM 639 C CA . VAL A 1 81 ? -4.941 -3.067 -11.066 1.00 98.88 81 VAL A CA 1
ATOM 640 C C . VAL A 1 81 ? -3.977 -2.565 -9.991 1.00 98.88 81 VAL A C 1
ATOM 642 O O . VAL A 1 81 ? -4.435 -1.919 -9.054 1.00 98.88 81 VAL A O 1
ATOM 645 N N . HIS A 1 82 ? -2.665 -2.764 -10.140 1.00 98.88 82 HIS A N 1
ATOM 646 C CA . HIS A 1 82 ? -1.658 -2.291 -9.181 1.00 98.88 82 HIS A CA 1
ATOM 647 C C . HIS A 1 82 ? -1.696 -0.761 -9.003 1.00 98.88 82 HIS A C 1
ATOM 649 O O . HIS A 1 82 ? -1.827 -0.245 -7.888 1.00 98.88 82 HIS A O 1
ATOM 655 N N . ALA A 1 83 ? -1.670 -0.020 -10.116 1.00 98.62 83 ALA A N 1
ATOM 656 C CA . ALA A 1 83 ? -1.657 1.441 -10.107 1.00 98.62 83 ALA A CA 1
ATOM 657 C C . ALA A 1 83 ? -2.948 2.038 -9.520 1.00 98.62 83 ALA A C 1
ATOM 659 O O . ALA A 1 83 ? -2.887 2.886 -8.633 1.00 98.62 83 ALA A O 1
ATOM 660 N N . ASN A 1 84 ? -4.124 1.570 -9.953 1.00 98.81 84 ASN A N 1
ATOM 661 C CA . ASN A 1 84 ? -5.397 2.097 -9.451 1.00 98.81 84 ASN A CA 1
ATOM 662 C C . ASN A 1 84 ? -5.667 1.655 -8.008 1.00 98.81 84 ASN A C 1
ATOM 664 O O . ASN A 1 84 ? -6.177 2.443 -7.212 1.00 98.81 84 ASN A O 1
ATOM 668 N N . THR A 1 85 ? -5.276 0.431 -7.630 1.00 98.81 85 THR A N 1
ATOM 669 C CA . THR A 1 85 ? -5.390 -0.025 -6.236 1.00 98.81 85 THR A CA 1
ATOM 670 C C . THR A 1 85 ? -4.567 0.859 -5.308 1.00 98.81 85 THR A C 1
ATOM 672 O O . THR A 1 85 ? -4.981 1.062 -4.174 1.00 98.81 85 THR A O 1
ATOM 675 N N . ALA A 1 86 ? -3.454 1.451 -5.762 1.00 98.69 86 ALA A N 1
ATOM 676 C CA . ALA A 1 86 ? -2.655 2.356 -4.931 1.00 98.69 86 ALA A CA 1
ATOM 677 C C . ALA A 1 86 ? -3.458 3.612 -4.580 1.00 98.69 86 ALA A C 1
ATOM 679 O O . ALA A 1 86 ? -3.508 4.008 -3.417 1.00 98.69 86 ALA A O 1
ATOM 680 N N . SER A 1 87 ? -4.173 4.181 -5.554 1.00 98.56 87 SER A N 1
ATOM 681 C CA . SER A 1 87 ? -5.082 5.308 -5.327 1.00 98.56 87 SER A CA 1
ATOM 682 C C . SER A 1 87 ? -6.247 4.937 -4.404 1.00 98.56 87 SER A C 1
ATOM 684 O O . SER A 1 87 ? -6.546 5.685 -3.472 1.00 98.56 87 SER A O 1
ATOM 686 N N . PHE A 1 88 ? -6.868 3.767 -4.599 1.00 98.56 88 PHE A N 1
ATOM 687 C CA . PHE A 1 88 ? -7.918 3.281 -3.695 1.00 98.56 88 PHE A CA 1
ATOM 688 C C . PHE A 1 88 ? -7.401 3.017 -2.279 1.00 98.56 88 PHE A C 1
ATOM 690 O O . PHE A 1 88 ? -8.120 3.286 -1.319 1.00 98.56 88 PHE A O 1
ATOM 697 N N . PHE A 1 89 ? -6.154 2.562 -2.131 1.00 98.62 89 PHE A N 1
ATOM 698 C CA . PHE A 1 89 ? -5.523 2.364 -0.830 1.00 98.62 89 PHE A CA 1
ATOM 699 C C . PHE A 1 89 ? -5.512 3.686 -0.055 1.00 98.62 89 PHE A C 1
ATOM 701 O O . PHE A 1 89 ? -6.032 3.736 1.058 1.00 98.62 89 PHE A O 1
ATOM 708 N N . PHE A 1 90 ? -5.025 4.781 -0.652 1.00 98.75 90 PHE A N 1
ATOM 709 C CA . PHE A 1 90 ? -5.047 6.092 0.009 1.00 98.75 90 PHE A CA 1
ATOM 710 C C . PHE A 1 90 ? -6.461 6.615 0.246 1.00 98.75 90 PHE A C 1
ATOM 712 O O . PHE A 1 90 ? -6.734 7.123 1.330 1.00 98.75 90 PHE A O 1
ATOM 719 N N . LEU A 1 91 ? -7.381 6.444 -0.707 1.00 98.69 91 LEU A N 1
ATOM 720 C CA . LEU A 1 91 ? -8.777 6.847 -0.526 1.00 98.69 91 LEU A CA 1
ATOM 721 C C . LEU A 1 91 ? -9.407 6.162 0.699 1.00 98.69 91 LEU A C 1
ATOM 723 O O . LEU A 1 91 ? -9.952 6.824 1.583 1.00 98.69 91 LEU A O 1
ATOM 727 N N . PHE A 1 92 ? -9.301 4.835 0.782 1.00 98.81 92 PHE A N 1
ATOM 728 C CA . PHE A 1 92 ? -9.825 4.064 1.907 1.00 98.81 92 PHE A CA 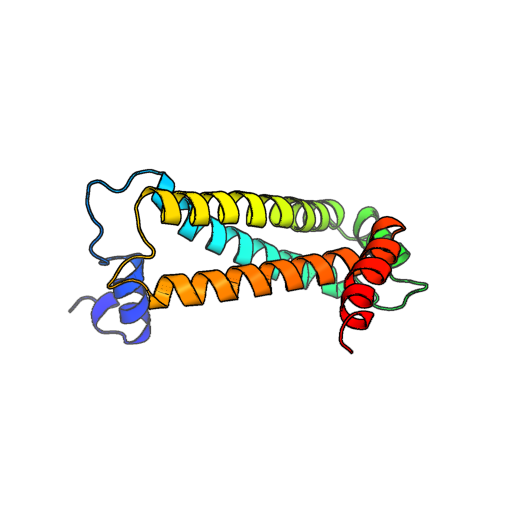1
ATOM 729 C C . PHE A 1 92 ? -9.069 4.353 3.199 1.00 98.81 92 PHE A C 1
ATOM 731 O O . PHE A 1 92 ? -9.675 4.344 4.269 1.00 98.81 92 PHE A O 1
ATOM 738 N N . MET A 1 93 ? -7.777 4.667 3.117 1.00 98.75 93 MET A N 1
ATOM 739 C CA . MET A 1 93 ? -6.974 5.035 4.276 1.00 98.75 93 MET A CA 1
ATOM 740 C C . MET A 1 93 ? -7.441 6.367 4.851 1.00 98.75 93 MET A C 1
ATOM 742 O O . MET A 1 93 ? -7.662 6.463 6.056 1.00 98.75 93 MET A O 1
ATOM 746 N N . TYR A 1 94 ? -7.692 7.367 4.007 1.00 98.75 94 TYR A N 1
ATOM 747 C CA . TYR A 1 94 ? -8.236 8.646 4.449 1.00 98.75 94 TYR A CA 1
ATOM 748 C C . TYR A 1 94 ? -9.645 8.507 5.022 1.00 98.75 94 TYR A C 1
ATOM 750 O O . TYR A 1 94 ? -9.919 9.099 6.065 1.00 98.75 94 TYR A O 1
ATOM 758 N N . PHE A 1 95 ? -10.514 7.669 4.445 1.00 98.75 95 PHE A N 1
ATOM 759 C CA . PHE A 1 95 ? -11.803 7.363 5.076 1.00 98.75 95 PHE A CA 1
ATOM 760 C C . PHE A 1 95 ? -11.646 6.642 6.419 1.00 98.75 95 PHE A C 1
ATOM 762 O O . PHE A 1 95 ? -12.343 6.972 7.379 1.00 98.75 95 PHE A O 1
ATOM 769 N N . HIS A 1 96 ? -10.703 5.705 6.531 1.00 98.69 96 HIS A N 1
ATOM 770 C CA . HIS A 1 96 ? -10.428 4.991 7.775 1.00 98.69 96 HIS A CA 1
ATOM 771 C C . HIS A 1 96 ? -9.932 5.934 8.883 1.00 98.69 96 HIS A C 1
ATOM 773 O O . HIS A 1 96 ? -10.428 5.868 10.013 1.00 98.69 96 HIS A O 1
ATOM 779 N N . VAL A 1 97 ? -9.005 6.843 8.556 1.00 98.81 97 VAL A N 1
ATOM 780 C CA . VAL A 1 97 ? -8.512 7.884 9.472 1.00 98.81 97 VAL A CA 1
ATOM 781 C C . VAL A 1 97 ? -9.627 8.871 9.816 1.00 98.81 97 VAL A C 1
ATOM 783 O O . VAL A 1 97 ? -9.846 9.146 10.994 1.00 98.81 97 VAL A O 1
ATOM 786 N N . GLY A 1 98 ? -10.381 9.353 8.824 1.00 98.69 98 GLY A N 1
ATOM 787 C CA . GLY A 1 98 ? -11.495 10.286 9.015 1.00 98.69 98 GLY A CA 1
ATOM 788 C C . GLY A 1 98 ? -12.576 9.728 9.941 1.00 98.69 98 GLY A C 1
ATOM 789 O O . GLY A 1 98 ? -12.989 10.399 10.887 1.00 98.69 98 GLY A O 1
ATOM 790 N N . ARG A 1 99 ? -12.953 8.456 9.760 1.00 98.56 99 ARG A N 1
ATOM 791 C CA . ARG A 1 99 ? -13.806 7.716 10.700 1.00 98.56 99 ARG A CA 1
ATOM 792 C C . ARG A 1 99 ? -13.201 7.719 12.103 1.00 98.56 99 ARG A C 1
ATOM 794 O O . ARG A 1 99 ? -13.911 7.957 13.079 1.00 98.56 99 ARG A O 1
ATOM 801 N N . GLY A 1 100 ? -11.904 7.436 12.217 1.00 98.44 100 GLY A N 1
ATOM 802 C CA . GLY A 1 100 ? -11.202 7.391 13.497 1.00 98.44 100 GLY A CA 1
ATOM 803 C C . GLY A 1 100 ? -11.231 8.725 14.248 1.00 98.44 100 GLY A C 1
ATOM 804 O O . GLY A 1 100 ? -11.453 8.733 15.460 1.00 98.44 100 GLY A O 1
ATOM 805 N N . LEU A 1 101 ? -11.090 9.840 13.527 1.00 98.62 101 LEU A N 1
ATOM 806 C CA . LEU A 1 101 ? -11.222 11.192 14.073 1.00 98.62 101 LEU A CA 1
ATOM 807 C C . LEU A 1 101 ? -12.663 11.483 14.507 1.00 98.62 101 LEU A C 1
ATOM 809 O O . LEU A 1 101 ? -12.883 11.883 15.649 1.00 98.62 101 LEU A O 1
ATOM 813 N N . TYR A 1 102 ? -13.640 11.216 13.636 1.00 98.50 102 TYR A N 1
ATOM 814 C CA . TYR A 1 102 ? -15.050 11.529 13.880 1.00 98.50 102 TYR A CA 1
ATOM 815 C C . TYR A 1 102 ? -15.621 10.792 15.102 1.00 98.50 102 TYR A C 1
ATOM 817 O O . TYR A 1 102 ? -16.244 11.404 15.965 1.00 98.50 102 TYR A O 1
ATOM 825 N N . TYR A 1 103 ? -15.358 9.487 15.228 1.00 98.19 103 TYR A N 1
ATOM 826 C CA . TYR A 1 103 ? -15.857 8.675 16.347 1.00 98.19 103 TYR A CA 1
ATOM 827 C C . TYR A 1 103 ? -14.923 8.662 17.571 1.00 98.1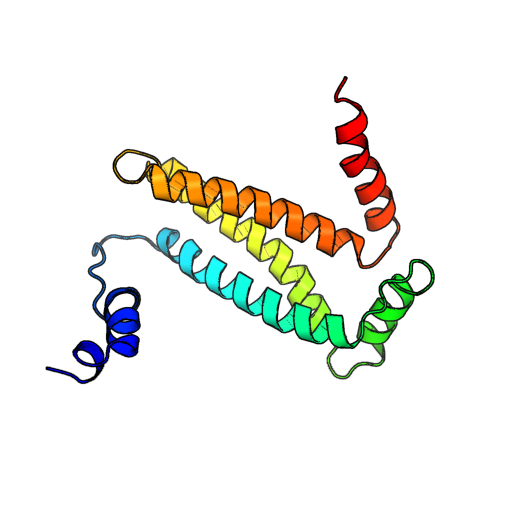9 103 TYR A C 1
ATOM 829 O O . TYR A 1 103 ? -15.134 7.883 18.500 1.00 98.19 103 TYR A O 1
ATOM 837 N N . GLY A 1 104 ? -13.859 9.475 17.589 1.00 98.25 104 GLY A N 1
ATOM 838 C CA . GLY A 1 104 ? -12.913 9.519 18.710 1.00 98.25 104 GLY A CA 1
ATOM 839 C C . GLY A 1 104 ? -12.189 8.190 18.958 1.00 98.25 104 GLY A C 1
ATOM 840 O O . GLY A 1 104 ? -11.883 7.845 20.101 1.00 98.25 104 GLY A O 1
ATOM 841 N N . SER A 1 105 ? -11.919 7.421 17.900 1.00 97.94 105 SER A N 1
ATOM 842 C CA . SER A 1 105 ? -11.278 6.100 17.995 1.00 97.94 105 SER A CA 1
ATOM 843 C C . SER A 1 105 ? -9.827 6.170 18.480 1.00 97.94 105 SER A C 1
ATOM 845 O O . SER A 1 105 ? -9.313 5.156 18.938 1.00 97.94 105 SER A O 1
ATOM 847 N N . TYR A 1 106 ? -9.209 7.355 18.448 1.00 98.12 106 TYR A N 1
ATOM 848 C CA . TYR A 1 106 ? -7.859 7.637 18.946 1.00 98.12 106 TYR A CA 1
ATOM 849 C C . TYR A 1 106 ? -7.767 7.819 20.473 1.00 98.12 106 TYR A C 1
ATOM 851 O O . TYR A 1 106 ? -6.672 7.895 21.026 1.00 98.12 106 TYR A O 1
ATOM 859 N N . LYS A 1 107 ? -8.906 7.928 21.170 1.00 98.12 107 LYS A N 1
ATOM 860 C CA . LYS A 1 107 ? -8.948 8.137 22.625 1.00 98.12 107 LYS A CA 1
ATOM 861 C C . LYS A 1 107 ? -8.610 6.853 23.393 1.00 98.12 107 LYS A C 1
ATOM 863 O O . LYS A 1 107 ? -8.725 5.743 22.869 1.00 98.12 107 LYS A O 1
ATOM 868 N N . SER A 1 108 ? -8.239 7.004 24.667 1.00 97.31 108 SER A N 1
ATOM 869 C CA . SER A 1 108 ? -8.051 5.878 25.595 1.00 97.31 108 SER A CA 1
ATOM 870 C C . SER A 1 108 ? -9.278 4.940 25.597 1.00 97.31 108 SER A C 1
ATOM 872 O O . SER A 1 108 ? -10.404 5.445 25.550 1.00 97.31 108 SER A O 1
ATOM 874 N N . PRO A 1 109 ? -9.106 3.600 25.616 1.00 97.56 109 PRO A N 1
ATOM 875 C CA . PRO A 1 109 ? -7.849 2.843 25.737 1.00 97.56 109 PRO A CA 1
ATOM 876 C C . PRO A 1 109 ? -7.166 2.497 24.395 1.00 97.56 109 PRO A C 1
ATOM 878 O O . PRO A 1 109 ? -6.248 1.685 24.359 1.00 97.56 109 PRO A O 1
ATOM 881 N N . ARG A 1 110 ? -7.584 3.093 23.269 1.00 98.31 110 ARG A N 1
ATOM 882 C CA . ARG A 1 110 ? -7.130 2.736 21.905 1.00 98.31 110 ARG A CA 1
ATOM 883 C C . ARG A 1 110 ? -5.988 3.606 21.367 1.00 98.31 110 ARG A C 1
ATOM 885 O O . ARG A 1 110 ? -5.780 3.686 20.158 1.00 98.31 110 ARG A O 1
ATOM 892 N N . ILE A 1 111 ? -5.216 4.221 22.258 1.00 98.31 111 ILE A N 1
ATOM 893 C CA . ILE A 1 111 ? -4.094 5.094 21.880 1.00 98.31 111 ILE A CA 1
ATOM 894 C C . ILE A 1 111 ? -3.028 4.296 21.115 1.00 98.31 111 ILE A C 1
ATOM 896 O O . ILE A 1 111 ? -2.560 4.745 20.075 1.00 98.31 111 ILE A O 1
ATOM 900 N N . LEU A 1 112 ? -2.701 3.080 21.571 1.00 98.44 112 LEU A N 1
ATOM 901 C CA . LEU A 1 112 ? -1.694 2.246 20.910 1.00 98.44 112 LEU A CA 1
ATOM 902 C C . LEU A 1 112 ? -2.101 1.834 19.474 1.00 98.44 112 LEU A C 1
ATOM 904 O O . LEU A 1 112 ? -1.306 2.072 18.564 1.00 98.44 112 LEU A O 1
ATOM 908 N N . PRO A 1 113 ? -3.317 1.300 19.215 1.00 98.12 113 PRO A N 1
ATOM 909 C CA . PRO A 1 113 ? -3.798 1.078 17.848 1.00 98.12 113 PRO A CA 1
ATOM 910 C C . PRO A 1 113 ? -3.728 2.320 16.955 1.00 98.12 113 PRO A C 1
ATOM 912 O O . PRO A 1 113 ? -3.363 2.215 15.787 1.00 98.12 113 PRO A O 1
ATOM 915 N N . TRP A 1 114 ? -4.036 3.500 17.500 1.00 98.56 114 TRP A N 1
ATOM 916 C CA . TRP A 1 114 ? -3.933 4.752 16.755 1.00 98.56 114 TRP A CA 1
ATOM 917 C C . TRP A 1 114 ? -2.486 5.086 16.376 1.00 98.56 114 TRP A C 1
ATOM 919 O O . TRP A 1 114 ? -2.216 5.374 15.212 1.00 98.56 114 TRP A O 1
ATOM 929 N N . SER A 1 115 ? -1.543 4.982 17.319 1.00 98.44 115 SER A N 1
ATOM 930 C CA . SER A 1 115 ? -0.113 5.195 17.055 1.00 98.44 115 SER A CA 1
ATOM 931 C C . SER A 1 115 ? 0.430 4.234 15.993 1.00 98.44 115 SER A C 1
ATOM 933 O O . SER A 1 115 ? 1.144 4.664 15.089 1.00 98.44 115 SER A O 1
ATOM 935 N N . ILE A 1 116 ? 0.046 2.954 16.046 1.00 98.69 116 ILE A N 1
ATOM 936 C CA . ILE A 1 116 ? 0.401 1.968 15.014 1.00 98.69 116 ILE A CA 1
ATOM 937 C C . ILE A 1 116 ? -0.204 2.366 13.659 1.00 98.69 116 ILE A C 1
ATOM 939 O O . ILE A 1 116 ? 0.481 2.303 12.641 1.00 98.69 116 ILE A O 1
ATOM 943 N N . GLY A 1 117 ? -1.453 2.840 13.635 1.00 98.62 117 GLY A N 1
ATOM 944 C CA . GLY A 1 117 ? -2.102 3.340 12.421 1.00 98.62 117 GLY A CA 1
ATOM 945 C C . GLY A 1 117 ? -1.356 4.510 11.768 1.00 98.62 117 GLY A C 1
ATOM 946 O O . GLY A 1 117 ? -1.213 4.534 10.547 1.00 98.62 117 GLY A O 1
ATOM 947 N N . VAL A 1 118 ? -0.818 5.442 12.562 1.00 98.69 118 VAL A N 1
ATOM 948 C CA . VAL A 1 118 ? 0.015 6.550 12.056 1.00 98.69 118 VAL A CA 1
ATOM 949 C C . VAL A 1 118 ? 1.310 6.029 11.427 1.00 98.69 118 VAL A C 1
ATOM 951 O O . VAL A 1 118 ? 1.686 6.474 10.344 1.00 98.69 118 VAL A O 1
ATOM 954 N N . ILE A 1 119 ? 1.970 5.053 12.058 1.00 98.69 119 ILE A N 1
ATOM 955 C CA . ILE A 1 119 ? 3.171 4.417 11.495 1.00 98.69 119 ILE A CA 1
ATOM 956 C C . ILE A 1 119 ? 2.837 3.735 10.160 1.00 98.69 119 ILE A C 1
ATOM 958 O O . ILE A 1 119 ? 3.550 3.931 9.176 1.00 98.69 119 ILE A O 1
ATOM 962 N N . ILE A 1 120 ? 1.730 2.987 10.094 1.00 98.75 120 ILE A N 1
ATOM 963 C CA . ILE A 1 120 ? 1.267 2.330 8.862 1.00 98.75 120 ILE A CA 1
ATOM 964 C C . ILE A 1 120 ? 1.005 3.356 7.753 1.00 98.75 120 ILE A C 1
ATOM 966 O O . ILE A 1 120 ? 1.402 3.122 6.611 1.00 98.75 120 ILE A O 1
ATOM 970 N N . LEU A 1 121 ? 0.385 4.498 8.066 1.00 98.62 121 LEU A N 1
ATOM 971 C CA . LEU A 1 121 ? 0.163 5.579 7.102 1.00 98.62 121 LEU A CA 1
ATOM 972 C C . LEU A 1 121 ? 1.489 6.087 6.514 1.00 98.62 121 LEU A C 1
ATOM 974 O O . LEU A 1 121 ? 1.626 6.142 5.293 1.00 98.62 121 LEU A O 1
ATOM 978 N N . ILE A 1 122 ? 2.481 6.390 7.357 1.00 98.62 122 ILE A N 1
ATOM 979 C CA . ILE A 1 122 ? 3.797 6.879 6.910 1.00 98.62 122 ILE A CA 1
ATOM 980 C C . ILE A 1 122 ? 4.503 5.835 6.036 1.00 98.62 122 ILE A C 1
ATOM 982 O O . ILE A 1 122 ? 5.005 6.165 4.961 1.00 98.62 122 ILE A O 1
ATOM 986 N N . LEU A 1 123 ? 4.501 4.565 6.452 1.00 98.69 123 LEU A N 1
ATOM 987 C CA . LEU A 1 123 ? 5.100 3.478 5.673 1.00 98.69 123 LEU A CA 1
ATOM 988 C C . LEU A 1 123 ? 4.392 3.277 4.327 1.00 98.69 123 LEU A C 1
ATOM 990 O O . LEU A 1 123 ? 5.050 3.021 3.318 1.00 98.69 123 LEU A O 1
ATOM 994 N N . THR A 1 124 ? 3.069 3.437 4.281 1.00 98.69 124 THR A N 1
ATOM 995 C CA . THR A 1 124 ? 2.289 3.332 3.038 1.00 98.69 124 THR A CA 1
ATOM 996 C C . THR A 1 124 ? 2.609 4.488 2.089 1.00 98.69 124 THR A C 1
ATOM 998 O O . THR A 1 124 ? 2.805 4.259 0.897 1.00 98.69 124 THR A O 1
ATOM 1001 N N . MET A 1 125 ? 2.746 5.715 2.609 1.00 98.56 125 MET A N 1
ATOM 1002 C CA . MET A 1 125 ? 3.200 6.884 1.841 1.00 98.56 125 MET A CA 1
ATOM 1003 C C . MET A 1 125 ? 4.595 6.667 1.250 1.00 98.56 125 MET A C 1
ATOM 1005 O O . MET A 1 125 ? 4.785 6.861 0.050 1.00 98.56 125 MET A O 1
ATOM 1009 N N . ALA A 1 126 ? 5.547 6.204 2.065 1.00 98.31 126 ALA A N 1
ATOM 1010 C CA . ALA A 1 126 ? 6.899 5.895 1.606 1.00 98.31 126 ALA A CA 1
ATOM 1011 C C . ALA A 1 126 ? 6.895 4.805 0.521 1.00 98.31 126 ALA A C 1
ATOM 1013 O O . ALA A 1 126 ? 7.513 4.971 -0.527 1.00 98.31 126 ALA A O 1
ATOM 1014 N N . THR A 1 127 ? 6.141 3.723 0.733 1.00 98.62 127 THR A N 1
ATOM 1015 C CA . THR A 1 127 ? 6.027 2.609 -0.223 1.00 98.62 127 THR A CA 1
ATOM 1016 C C . THR A 1 127 ? 5.447 3.068 -1.559 1.00 98.62 127 THR A C 1
ATOM 1018 O O . THR A 1 127 ? 5.976 2.723 -2.614 1.00 98.62 127 THR A O 1
ATOM 1021 N N . ALA A 1 128 ? 4.386 3.878 -1.536 1.00 98.38 128 ALA A N 1
ATOM 1022 C CA . ALA A 1 128 ? 3.763 4.390 -2.750 1.00 98.38 128 ALA A CA 1
ATOM 1023 C C . ALA A 1 128 ? 4.676 5.349 -3.518 1.00 98.38 128 ALA A C 1
ATOM 1025 O O . ALA A 1 128 ? 4.737 5.275 -4.743 1.00 98.38 128 ALA A O 1
ATOM 1026 N N . PHE A 1 129 ? 5.415 6.209 -2.811 1.00 98.50 129 PHE A N 1
ATOM 1027 C CA . PHE A 1 129 ? 6.422 7.065 -3.429 1.00 98.50 129 PHE A CA 1
ATOM 1028 C C . PHE A 1 129 ? 7.505 6.230 -4.119 1.00 98.50 129 PHE A C 1
ATOM 1030 O O . PHE A 1 129 ? 7.741 6.418 -5.310 1.00 98.50 129 PHE A O 1
ATOM 1037 N N . LEU A 1 130 ? 8.098 5.257 -3.418 1.00 98.19 130 LEU A N 1
ATOM 1038 C CA . LEU A 1 130 ? 9.113 4.374 -3.999 1.00 98.19 130 LEU A CA 1
ATOM 1039 C C . LEU A 1 130 ? 8.575 3.626 -5.226 1.00 98.19 130 LEU A C 1
ATOM 1041 O O . LEU A 1 130 ? 9.236 3.594 -6.260 1.00 98.19 130 LEU A O 1
ATOM 1045 N N . GLY A 1 131 ? 7.351 3.096 -5.150 1.00 98.19 131 GLY A N 1
ATOM 1046 C CA . GLY A 1 131 ? 6.688 2.441 -6.278 1.00 98.19 131 GLY A CA 1
ATOM 1047 C C . GLY A 1 131 ? 6.450 3.376 -7.469 1.00 98.19 131 GLY A C 1
ATOM 1048 O O . GLY A 1 131 ? 6.646 2.971 -8.611 1.00 98.19 131 GLY A O 1
ATOM 1049 N N . TYR A 1 132 ? 6.085 4.639 -7.224 1.00 98.12 132 TYR A N 1
ATOM 1050 C CA . TYR A 1 132 ? 5.865 5.647 -8.268 1.00 98.12 132 TYR A CA 1
ATOM 1051 C C . TYR A 1 132 ? 7.152 6.052 -9.001 1.00 98.12 132 TYR A C 1
ATOM 1053 O O . TYR A 1 132 ? 7.097 6.510 -10.145 1.00 98.12 132 TYR A O 1
ATOM 1061 N N . VAL A 1 133 ? 8.315 5.866 -8.371 1.00 98.50 133 VAL A N 1
ATOM 1062 C CA . VAL A 1 133 ? 9.623 6.133 -8.985 1.00 98.50 133 VAL A CA 1
ATOM 1063 C C . VAL A 1 133 ? 10.024 5.030 -9.974 1.00 98.50 133 VAL A C 1
ATOM 1065 O O . VAL A 1 133 ? 10.678 5.329 -10.973 1.00 98.50 133 VAL A O 1
ATOM 1068 N N . LEU A 1 134 ? 9.581 3.782 -9.764 1.00 98.31 134 LEU A N 1
ATOM 1069 C CA . LEU A 1 134 ? 10.001 2.619 -10.562 1.00 98.31 134 LEU A CA 1
ATOM 1070 C C . LEU A 1 134 ? 9.721 2.730 -12.074 1.00 98.31 134 LEU A C 1
ATOM 1072 O O . LEU A 1 134 ? 10.602 2.377 -12.849 1.00 98.31 134 LEU A O 1
ATOM 1076 N N . PRO A 1 135 ? 8.572 3.246 -12.560 1.00 98.00 135 PRO A N 1
ATOM 1077 C CA . PRO A 1 135 ? 8.348 3.378 -14.001 1.00 98.00 135 PRO A CA 1
ATOM 1078 C C . PRO A 1 135 ? 9.301 4.348 -14.704 1.00 98.00 135 PRO A C 1
ATOM 1080 O O . PRO A 1 135 ? 9.375 4.323 -15.927 1.00 98.00 135 PRO A O 1
ATOM 1083 N N . TYR A 1 136 ? 9.991 5.212 -13.950 1.00 98.00 136 TYR A N 1
ATOM 1084 C CA . TYR A 1 136 ? 10.995 6.150 -14.450 1.00 98.00 136 TYR A CA 1
ATOM 1085 C C . TYR A 1 136 ? 10.508 7.073 -15.589 1.00 98.00 136 TYR A C 1
ATOM 1087 O O . TYR A 1 136 ? 11.244 7.416 -16.510 1.00 98.00 136 TYR A O 1
ATOM 1095 N N . GLY A 1 137 ? 9.242 7.501 -15.529 1.00 96.75 137 GLY A N 1
ATOM 1096 C CA . GLY A 1 137 ? 8.722 8.566 -16.394 1.00 96.75 137 GLY A CA 1
ATOM 1097 C C . GLY A 1 137 ? 9.152 9.964 -15.923 1.00 96.75 137 GLY A C 1
ATOM 1098 O O . GLY A 1 137 ? 9.747 10.120 -14.859 1.00 96.75 137 GLY A O 1
ATOM 1099 N N . GLN A 1 138 ? 8.774 11.013 -16.664 1.00 97.94 138 GLN A N 1
ATOM 1100 C CA . GLN A 1 138 ? 9.107 12.405 -16.304 1.00 97.94 138 GLN A CA 1
ATOM 1101 C C . GLN A 1 138 ? 8.664 12.772 -14.879 1.00 97.94 138 GLN A C 1
ATOM 1103 O O . GLN A 1 138 ? 9.455 13.281 -14.091 1.00 97.94 138 GLN A O 1
ATOM 1108 N N . MET A 1 139 ? 7.417 12.459 -14.517 1.00 97.38 139 MET A N 1
ATOM 1109 C CA . MET A 1 139 ? 6.905 12.743 -13.171 1.00 97.38 139 MET A CA 1
ATOM 1110 C C . MET A 1 139 ? 7.569 11.880 -12.091 1.00 97.38 139 MET A C 1
ATOM 1112 O O . MET A 1 139 ? 7.757 12.353 -10.975 1.00 97.38 139 MET A O 1
ATOM 1116 N N . SER A 1 140 ? 7.966 10.646 -12.415 1.00 96.56 140 SER A N 1
ATOM 1117 C CA . SER A 1 140 ? 8.724 9.776 -11.509 1.00 96.56 140 SER A CA 1
ATOM 1118 C C . SER A 1 140 ? 10.092 10.381 -11.185 1.00 96.56 140 SER A C 1
ATOM 1120 O O . SER A 1 140 ? 10.451 10.480 -10.014 1.00 96.56 140 SER A O 1
ATOM 1122 N N . LEU A 1 141 ? 10.825 10.831 -12.211 1.00 97.50 141 LEU A N 1
ATOM 1123 C CA . LEU A 1 141 ? 12.144 11.443 -12.063 1.00 97.50 141 LEU A CA 1
ATOM 1124 C C . LEU A 1 141 ? 12.069 12.737 -11.250 1.00 97.50 141 LEU A C 1
ATOM 1126 O O . LEU A 1 141 ? 12.722 12.855 -10.216 1.00 97.50 141 LEU A O 1
ATOM 1130 N N . TRP A 1 142 ? 11.243 13.691 -11.683 1.00 98.00 142 TRP A N 1
ATOM 1131 C CA . TRP A 1 142 ? 11.142 14.982 -11.002 1.00 98.00 142 TRP A CA 1
ATOM 1132 C C . TRP A 1 142 ? 10.545 14.851 -9.601 1.00 98.00 142 TRP A C 1
ATOM 1134 O O . TRP A 1 142 ? 10.991 15.532 -8.679 1.00 98.00 142 TRP A O 1
ATOM 1144 N N . GLY A 1 143 ? 9.591 13.935 -9.415 1.00 96.81 143 GLY A N 1
ATOM 1145 C CA . GLY A 1 143 ? 9.059 13.594 -8.100 1.00 96.81 143 GLY A CA 1
ATOM 1146 C C . GLY A 1 143 ? 10.145 13.067 -7.164 1.00 96.81 143 GLY A C 1
ATOM 1147 O O . GLY A 1 143 ? 10.245 13.540 -6.031 1.00 96.81 143 GLY A O 1
ATOM 1148 N N . ALA A 1 144 ? 10.997 12.151 -7.642 1.00 97.19 144 ALA A N 1
ATOM 1149 C CA . ALA A 1 144 ? 12.141 11.662 -6.879 1.00 97.19 144 ALA A CA 1
ATOM 1150 C C . ALA A 1 144 ? 13.082 12.803 -6.488 1.00 97.19 144 ALA A C 1
ATOM 1152 O O . ALA A 1 144 ? 13.350 12.973 -5.302 1.00 97.19 144 ALA A O 1
ATOM 1153 N N . THR A 1 145 ? 13.508 13.622 -7.455 1.00 97.50 145 THR A N 1
ATOM 1154 C CA . THR A 1 145 ? 14.419 14.750 -7.220 1.00 97.50 145 THR A CA 1
ATOM 1155 C C . THR A 1 145 ? 13.891 15.702 -6.150 1.00 97.50 145 THR A C 1
ATOM 1157 O O . THR A 1 145 ? 14.617 16.041 -5.218 1.00 97.50 145 THR A O 1
ATOM 1160 N N . VAL A 1 146 ? 12.629 16.128 -6.252 1.00 98.00 146 VAL A N 1
ATOM 1161 C CA . VAL A 1 146 ? 12.041 17.079 -5.299 1.00 98.00 146 VAL A CA 1
ATOM 1162 C C . VAL A 1 146 ? 11.934 16.467 -3.904 1.00 98.00 146 VAL A C 1
ATOM 1164 O O . VAL A 1 146 ? 12.338 17.102 -2.933 1.00 98.00 146 VAL A O 1
ATOM 1167 N N . ILE A 1 147 ? 11.421 15.238 -3.792 1.00 97.25 147 ILE A N 1
ATOM 1168 C CA . ILE A 1 147 ? 11.164 14.613 -2.489 1.00 97.25 147 ILE A CA 1
ATOM 1169 C C . ILE A 1 147 ? 12.472 14.272 -1.769 1.00 97.25 147 ILE A C 1
ATOM 1171 O O . ILE A 1 147 ? 12.580 14.532 -0.572 1.00 97.25 147 ILE A O 1
ATOM 1175 N N . THR A 1 148 ? 13.490 13.753 -2.461 1.00 96.88 148 THR A N 1
ATOM 1176 C CA . THR A 1 148 ? 14.784 13.466 -1.818 1.00 96.88 148 THR A CA 1
ATOM 1177 C C . THR A 1 148 ? 15.518 14.740 -1.412 1.00 96.88 148 THR A C 1
ATOM 1179 O O . THR A 1 148 ? 16.174 14.757 -0.373 1.00 96.88 148 THR A O 1
ATOM 1182 N N . ASN A 1 149 ? 15.362 15.829 -2.174 1.00 97.19 149 ASN A N 1
ATOM 1183 C CA . ASN A 1 149 ? 15.955 17.122 -1.833 1.00 97.19 149 ASN A CA 1
ATOM 1184 C C . ASN A 1 149 ? 15.344 17.760 -0.576 1.00 97.19 149 ASN A C 1
ATOM 1186 O O . ASN A 1 149 ? 15.966 18.643 0.001 1.00 97.19 149 ASN A O 1
ATOM 1190 N N . LEU A 1 150 ? 14.192 17.299 -0.073 1.00 96.12 150 LEU A N 1
ATOM 1191 C CA . LEU A 1 150 ? 13.684 17.763 1.227 1.00 96.12 150 LEU A CA 1
ATOM 1192 C C . LEU A 1 150 ? 14.674 17.484 2.369 1.00 96.12 150 LEU A C 1
ATOM 1194 O O . LEU A 1 150 ? 14.725 18.241 3.336 1.00 96.12 150 LEU A O 1
ATOM 1198 N N . LEU A 1 151 ? 15.489 16.430 2.249 1.00 94.88 151 LEU A N 1
ATOM 1199 C CA . LEU A 1 151 ? 16.503 16.089 3.247 1.00 94.88 151 LEU A CA 1
ATOM 1200 C C . LEU A 1 151 ? 17.701 17.045 3.237 1.00 94.88 151 LEU A C 1
ATOM 1202 O O . LEU A 1 151 ? 18.382 17.147 4.252 1.00 94.88 151 LEU A O 1
ATOM 1206 N N . SER A 1 152 ? 17.942 17.787 2.149 1.00 95.69 152 SER A N 1
ATOM 1207 C CA . SER A 1 152 ? 19.033 18.770 2.103 1.00 95.69 152 SER A CA 1
ATOM 1208 C C . SER A 1 152 ? 18.761 20.007 2.963 1.00 95.69 152 SER A C 1
ATOM 1210 O O . SER A 1 152 ? 19.632 20.860 3.090 1.00 95.69 152 SER A O 1
ATOM 1212 N N . ALA A 1 153 ? 17.549 20.141 3.510 1.00 97.12 153 ALA A N 1
ATOM 1213 C CA . ALA A 1 153 ? 17.193 21.196 4.451 1.00 97.12 153 ALA A CA 1
ATOM 1214 C C . ALA A 1 153 ? 17.604 20.878 5.903 1.00 97.12 153 ALA A C 1
ATOM 1216 O O . ALA A 1 153 ? 17.462 21.742 6.768 1.00 97.12 153 ALA A O 1
ATOM 1217 N N . ILE A 1 154 ? 18.078 19.655 6.188 1.00 95.31 154 ILE A N 1
ATOM 1218 C CA . ILE A 1 154 ? 18.648 19.304 7.495 1.00 95.31 154 ILE A CA 1
ATOM 1219 C C . ILE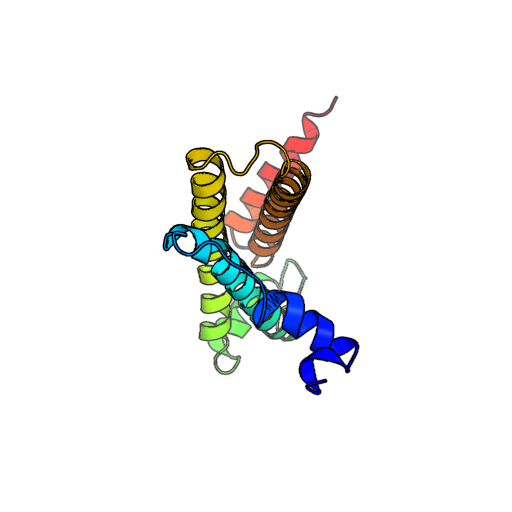 A 1 154 ? 20.036 19.968 7.595 1.00 95.31 154 ILE A C 1
ATOM 1221 O O . ILE A 1 154 ? 20.851 19.734 6.701 1.00 95.31 154 ILE A O 1
ATOM 1225 N N . PRO A 1 155 ? 20.288 20.805 8.622 1.00 92.00 155 PRO A N 1
ATOM 1226 C CA . PRO A 1 155 ? 21.537 21.554 8.767 1.00 92.00 155 PRO A CA 1
ATOM 1227 C C . PRO A 1 155 ? 22.748 20.671 9.085 1.00 92.00 155 PRO A C 1
ATOM 1229 O O . PRO A 1 155 ? 22.569 19.620 9.745 1.00 92.00 155 PRO A O 1
#

Nearest PDB structures (foldseek):
  7zxy-assembly1_I  TM=9.228E-01  e=2.817E-09  Synechocystis sp. PCC 6803
  4h44-assembly1_A  TM=9.219E-01  e=3.123E-09  Nostoc sp. PCC 7120 = FACHB-418
  1q90-assembly1_B  TM=9.226E-01  e=7.134E-09  Chlamydomonas reinhardtii
  6rqf-ass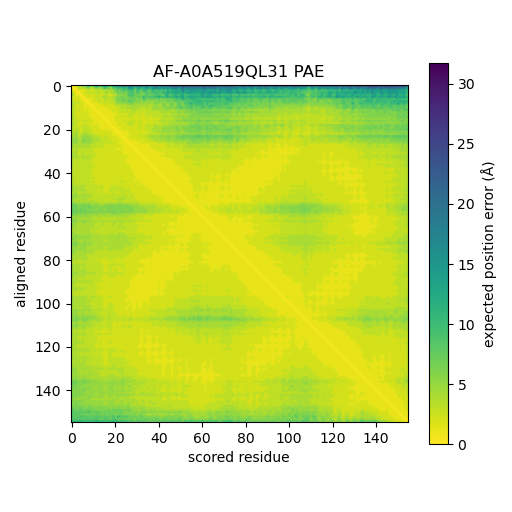embly1_A  TM=9.162E-01  e=8.329E-09  Spinacia oleracea
  9es7-assembly1_A  TM=9.031E-01  e=6.434E-09  Spinacia oleracea

Secondary structure (DSSP, 8-state):
--HHHHSHHHHHHIIIIIS----TT--GGGGHHHHHHHHHHHHHHHHHHHHTT---STTTHHHHHHHHHHTSTTHHHHHHHHHHHHHHHHHHHHHHHHHHHHTTTTSTT-HHHHHHHHHHHHHHHHHHHHHHHTT--HHHHHHHHHHHHGGGG--

Sequence (155 aa):
MRILKSNPILGLANSYIIDNPEPANISYMWNFGSLLGLCLVIQILTGIFLAMHYCPNVDLAFASVEHIMRDVNYGWAIRYVHANTASFFFLFMYFHVGRGLYYGSYKSPRILPWSIGVIILILTMATAFLGYVLPYGQMSLWGATVITNLLSAIP

Radius of gyration: 20.11 Å; Cα contacts (8 Å, |Δi|>4): 97; chains: 1; bounding box: 46×50×50 Å

Mean predicted aligned error: 3.16 Å